Protein AF-A0A4Y7QHC1-F1 (afdb_monomer)

Secondary structure (DSSP, 8-state):
----PPPHHHHHHHHHHHHHHHHT--TTSPB-SSS---TT----HHHHHHHSSHHHHHHHHHHHHH-TT-TTS-S-----BSHHHHHHHHHHHHHHHHSTT-HHHHHHHHHHHHHHHHTT-----S-S------

pLDDT: mean 89.16, std 13.65, range [36.47, 97.38]

Organism: NCBI:txid50990

Foldseek 3Di:
DDLDQDDPVVLVVLLLQLLQLLLQQDVVAAADQPLFALVVDAFDPVLCVVQVHRLRSLLVVCCCRQPVVGPPPDAGADRHGADRVSSVSVVLVVVCVVVVRSSSSSVVSVSSSVNSVVSVTDGDPDDSPPDPDD

Structure (mmCIF, N/CA/C/O backbone):
data_AF-A0A4Y7QHC1-F1
#
_entry.id   AF-A0A4Y7QHC1-F1
#
loop_
_atom_site.group_PDB
_atom_site.id
_atom_site.type_symbol
_atom_site.label_atom_id
_atom_site.label_alt_id
_atom_site.label_comp_id
_atom_site.label_asym_id
_atom_site.label_entity_id
_atom_site.label_seq_id
_atom_site.pdbx_PDB_ins_code
_atom_site.Cartn_x
_atom_site.Cartn_y
_atom_site.Cartn_z
_atom_site.occupancy
_atom_site.B_iso_or_equiv
_atom_site.auth_seq_id
_atom_site.auth_comp_id
_atom_site.auth_asym_id
_atom_site.auth_atom_id
_atom_site.pdbx_PDB_model_num
ATOM 1 N N . MET A 1 1 ? 13.451 4.252 16.933 1.00 43.28 1 MET A N 1
ATOM 2 C CA . MET A 1 1 ? 12.864 4.78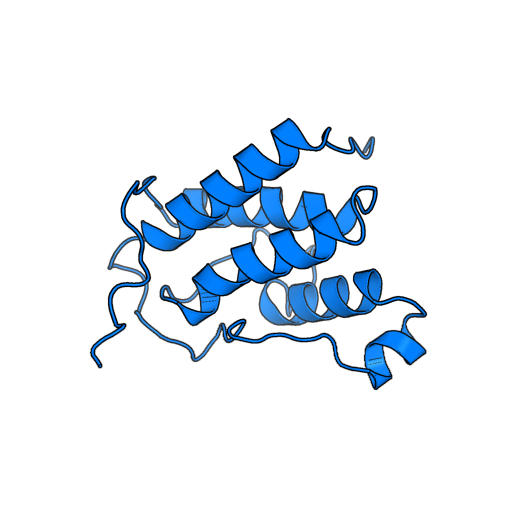9 15.688 1.00 43.28 1 MET A CA 1
ATOM 3 C C . MET A 1 1 ? 11.657 5.616 16.088 1.00 43.28 1 MET A C 1
ATOM 5 O O . MET A 1 1 ? 10.731 5.035 16.637 1.00 43.28 1 MET A O 1
ATOM 9 N N . SER A 1 2 ? 11.693 6.940 15.916 1.00 48.78 2 SER A N 1
ATOM 10 C CA . SER A 1 2 ? 10.496 7.763 16.128 1.00 48.78 2 SER A CA 1
ATOM 11 C C . SER A 1 2 ? 9.486 7.448 15.040 1.00 48.78 2 SER A C 1
ATOM 13 O O . SER A 1 2 ? 9.820 7.442 13.857 1.00 48.78 2 SER A O 1
ATOM 15 N N . VAL A 1 3 ? 8.264 7.156 15.459 1.00 61.91 3 VAL A N 1
ATOM 16 C CA . VAL A 1 3 ? 7.143 6.939 14.560 1.00 61.91 3 VAL A CA 1
ATOM 17 C C . VAL A 1 3 ? 6.632 8.316 14.151 1.00 61.91 3 VAL A C 1
ATOM 19 O O . VAL A 1 3 ? 5.946 8.976 14.924 1.00 61.91 3 VAL A O 1
ATOM 22 N N . HIS A 1 4 ? 7.045 8.790 12.976 1.00 75.69 4 HIS A N 1
ATOM 23 C CA . HIS A 1 4 ? 6.552 10.054 12.442 1.00 75.69 4 HIS A CA 1
ATOM 24 C C . HIS A 1 4 ? 5.227 9.791 11.730 1.00 75.69 4 HIS A C 1
ATOM 26 O O . HIS A 1 4 ? 5.205 9.170 10.669 1.00 75.69 4 HIS A O 1
ATOM 32 N N . ILE A 1 5 ? 4.130 10.240 12.331 1.00 84.88 5 ILE A N 1
ATOM 33 C CA . ILE A 1 5 ? 2.822 10.259 11.680 1.00 84.88 5 ILE A CA 1
ATOM 34 C C . ILE A 1 5 ? 2.847 11.422 10.684 1.00 84.88 5 ILE A C 1
ATOM 36 O O . ILE A 1 5 ? 3.247 12.533 11.027 1.00 84.88 5 ILE A O 1
ATOM 40 N N . LEU A 1 6 ? 2.520 11.147 9.429 1.00 84.00 6 LEU A N 1
ATOM 41 C CA . LEU A 1 6 ? 2.369 12.148 8.383 1.00 84.00 6 LEU A CA 1
ATOM 42 C C . LEU A 1 6 ? 1.074 12.925 8.608 1.00 84.00 6 LEU A C 1
ATOM 44 O O . LEU A 1 6 ? 0.033 12.331 8.900 1.00 84.00 6 LEU A O 1
ATOM 48 N N . ASP A 1 7 ? 1.128 14.237 8.395 1.00 88.75 7 ASP A N 1
ATOM 49 C CA . ASP A 1 7 ? -0.083 15.046 8.304 1.00 88.75 7 ASP A CA 1
ATOM 50 C C . ASP A 1 7 ? -0.934 14.600 7.097 1.00 88.75 7 ASP A C 1
ATOM 52 O O . ASP A 1 7 ? -0.378 14.159 6.079 1.00 88.75 7 ASP A O 1
ATOM 56 N N . PRO A 1 8 ? -2.272 14.748 7.144 1.00 86.88 8 PRO A N 1
ATOM 57 C CA . PRO A 1 8 ? -3.161 14.211 6.112 1.00 86.88 8 PRO A CA 1
ATOM 58 C C . PRO A 1 8 ? -2.813 14.613 4.663 1.00 86.88 8 PRO A C 1
ATOM 60 O O . PRO A 1 8 ? -2.809 13.734 3.800 1.00 86.88 8 PRO A O 1
ATOM 63 N N . PRO A 1 9 ? -2.444 15.875 4.348 1.00 89.12 9 PRO A N 1
ATOM 64 C CA . PRO A 1 9 ? -2.073 16.252 2.978 1.00 89.12 9 PRO A CA 1
ATOM 65 C C . PRO A 1 9 ? -0.805 15.549 2.474 1.00 89.12 9 PRO A C 1
ATOM 67 O O . PRO A 1 9 ? -0.705 15.181 1.299 1.00 89.12 9 PRO A O 1
ATOM 70 N N . ALA A 1 10 ? 0.168 15.344 3.365 1.00 90.50 10 ALA A N 1
ATOM 71 C CA . ALA A 1 10 ? 1.391 14.629 3.036 1.00 90.50 10 ALA A CA 1
ATOM 72 C C . ALA A 1 10 ? 1.088 13.151 2.770 1.00 90.50 10 ALA A C 1
ATOM 74 O O . ALA A 1 10 ? 1.575 12.600 1.784 1.00 90.50 10 ALA A O 1
ATOM 75 N N . LEU A 1 11 ? 0.251 12.519 3.597 1.00 92.38 11 LEU A N 1
ATOM 76 C CA . LEU A 1 11 ? -0.156 11.129 3.397 1.00 92.38 11 LEU A CA 1
ATOM 77 C C . LEU A 1 11 ? -0.889 10.926 2.065 1.00 92.38 11 LEU A C 1
ATOM 79 O O . LEU A 1 11 ? -0.557 10.004 1.323 1.00 92.38 11 LEU A O 1
ATOM 83 N N . GLN A 1 12 ? -1.814 11.825 1.725 1.00 92.44 12 GLN A N 1
ATOM 84 C CA . GLN A 1 12 ? -2.534 11.794 0.449 1.00 92.44 12 GLN A CA 1
ATOM 85 C C . GLN A 1 12 ? -1.587 11.878 -0.753 1.00 92.44 12 GLN A C 1
ATOM 87 O O . GLN A 1 12 ? -1.710 11.109 -1.706 1.00 92.44 12 GLN A O 1
ATOM 92 N N . SER A 1 13 ? -0.569 12.737 -0.669 1.00 94.06 13 SER A N 1
ATOM 93 C CA . SER A 1 13 ? 0.447 12.862 -1.721 1.00 94.06 13 SER A CA 1
ATOM 94 C C . SER A 1 13 ? 1.253 11.566 -1.904 1.00 94.06 13 SER A C 1
ATOM 96 O O . SER A 1 13 ? 1.539 11.170 -3.033 1.00 94.06 13 SER A O 1
ATOM 98 N N . HIS A 1 14 ? 1.581 10.869 -0.809 1.00 95.25 14 HIS A N 1
ATOM 99 C CA . HIS A 1 14 ? 2.276 9.578 -0.865 1.00 95.25 14 HIS A CA 1
ATOM 100 C C . HIS A 1 14 ? 1.375 8.454 -1.393 1.00 95.25 14 HIS A C 1
ATOM 102 O O . HIS A 1 14 ? 1.841 7.600 -2.139 1.00 95.25 14 HIS A O 1
ATOM 108 N N . LEU A 1 15 ? 0.087 8.440 -1.049 1.00 95.38 15 LEU A N 1
ATOM 109 C CA . LEU A 1 15 ? -0.865 7.458 -1.580 1.00 95.38 15 LEU A CA 1
ATOM 110 C C . LEU A 1 15 ? -1.058 7.618 -3.092 1.00 95.38 15 LEU A C 1
ATOM 112 O O . LEU A 1 15 ? -1.054 6.625 -3.823 1.00 95.38 15 LEU A O 1
ATOM 116 N N . GLN A 1 16 ? -1.156 8.862 -3.568 1.00 94.94 16 GLN A N 1
ATOM 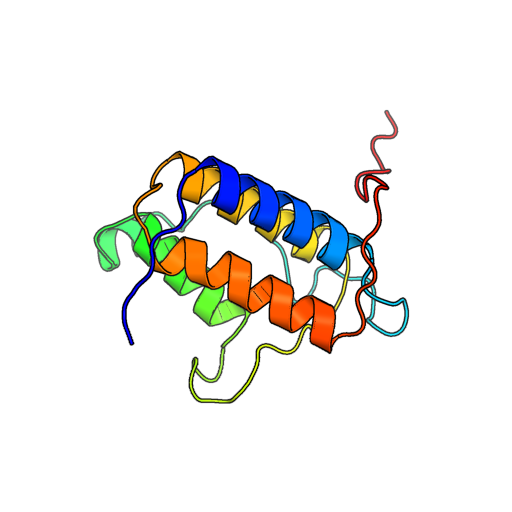117 C CA . GLN A 1 16 ? -1.183 9.155 -4.997 1.00 94.94 16 GLN A CA 1
ATOM 118 C C . GLN A 1 16 ? 0.111 8.695 -5.678 1.00 94.94 16 GLN A C 1
ATOM 120 O O . GLN A 1 16 ? 0.064 7.972 -6.672 1.00 94.94 16 GLN A O 1
ATOM 125 N N . GLU A 1 17 ? 1.268 9.048 -5.117 1.00 95.50 17 GLU A N 1
ATOM 126 C CA . GLU A 1 17 ? 2.564 8.597 -5.624 1.00 95.50 17 GLU A CA 1
ATOM 127 C C . GLU A 1 17 ? 2.665 7.069 -5.686 1.00 95.50 17 GLU A C 1
ATOM 129 O O . GLU A 1 17 ? 3.153 6.524 -6.677 1.00 95.50 17 GLU A O 1
ATOM 134 N N . LEU A 1 18 ? 2.213 6.369 -4.643 1.00 96.94 18 LEU A N 1
ATOM 135 C CA . LEU A 1 18 ? 2.210 4.914 -4.608 1.00 96.94 18 LEU A CA 1
ATOM 136 C C . LEU A 1 18 ? 1.416 4.360 -5.792 1.00 96.94 18 LEU A C 1
ATOM 138 O O . LEU A 1 18 ? 1.915 3.493 -6.508 1.00 96.94 18 LEU A O 1
ATOM 142 N N . ARG A 1 19 ? 0.209 4.884 -6.034 1.00 96.25 19 ARG A N 1
ATOM 143 C CA . ARG A 1 19 ? -0.623 4.473 -7.169 1.00 96.25 19 ARG A CA 1
ATOM 144 C C . ARG A 1 19 ? 0.102 4.685 -8.500 1.00 96.25 19 ARG A C 1
ATOM 146 O O . ARG A 1 19 ? 0.182 3.751 -9.294 1.00 96.25 19 ARG A O 1
ATOM 153 N N . GLU A 1 20 ? 0.658 5.876 -8.722 1.00 95.00 20 GLU A N 1
ATOM 154 C CA . GLU A 1 20 ? 1.387 6.236 -9.949 1.00 95.00 20 GLU A CA 1
ATOM 155 C C . GLU A 1 20 ? 2.611 5.338 -10.187 1.00 95.00 20 GLU A C 1
ATOM 157 O O . GLU A 1 20 ? 2.899 4.970 -11.325 1.00 95.00 20 GLU A O 1
ATOM 162 N N . LEU A 1 21 ? 3.332 4.962 -9.127 1.00 96.81 21 LEU A N 1
ATOM 163 C CA . LEU A 1 21 ? 4.494 4.076 -9.216 1.00 96.81 21 LEU A CA 1
ATOM 164 C C . LEU A 1 21 ? 4.103 2.620 -9.473 1.00 96.81 21 LEU A C 1
ATOM 166 O O . LEU A 1 21 ? 4.708 1.973 -10.323 1.00 96.81 21 LEU A O 1
ATOM 170 N N . LEU A 1 22 ? 3.094 2.093 -8.772 1.00 96.38 22 LEU A N 1
ATOM 171 C CA . LEU A 1 22 ? 2.598 0.733 -9.021 1.00 96.38 22 LEU A CA 1
ATOM 172 C C . LEU A 1 22 ? 2.064 0.592 -10.450 1.00 96.38 22 LEU A C 1
ATOM 174 O O . LEU A 1 22 ? 2.211 -0.458 -11.076 1.00 96.38 22 LEU A O 1
ATOM 178 N 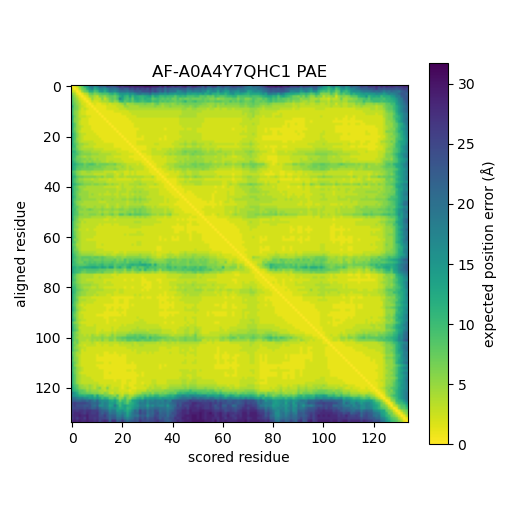N . CYS A 1 23 ? 1.495 1.673 -10.976 1.00 94.25 23 CYS A N 1
ATOM 179 C CA . CYS A 1 23 ? 1.076 1.774 -12.359 1.00 94.25 23 CYS A CA 1
ATOM 180 C C . CYS A 1 23 ? 2.221 1.713 -13.368 1.00 94.25 23 CYS A C 1
ATOM 182 O O . CYS A 1 23 ? 2.144 0.983 -14.356 1.00 94.25 23 CYS A O 1
ATOM 184 N N . GLY A 1 24 ? 3.298 2.447 -13.106 1.00 94.12 24 GLY A N 1
ATOM 185 C CA . GLY A 1 24 ? 4.468 2.487 -13.972 1.00 94.12 24 GLY A CA 1
ATOM 186 C C . GLY A 1 24 ? 5.529 1.434 -13.670 1.00 94.12 24 GLY A C 1
ATOM 187 O O . GLY A 1 24 ? 6.700 1.651 -13.989 1.00 94.12 24 GLY A O 1
ATOM 188 N N . LEU A 1 25 ? 5.154 0.307 -13.053 1.00 95.94 25 LEU A N 1
ATOM 189 C CA . LEU A 1 25 ? 6.050 -0.837 -12.905 1.00 95.94 25 LEU A CA 1
ATOM 190 C C . LEU A 1 25 ? 6.471 -1.369 -14.285 1.00 95.94 25 LEU A C 1
ATOM 192 O O . LEU A 1 25 ? 5.636 -1.481 -15.191 1.00 95.94 25 LEU A O 1
ATOM 196 N N . PRO A 1 26 ? 7.751 -1.734 -14.462 1.00 95.12 26 PRO A N 1
ATOM 197 C CA . PRO A 1 26 ? 8.274 -2.110 -15.765 1.00 95.12 26 PRO A CA 1
ATOM 198 C C . PRO A 1 26 ? 7.650 -3.411 -16.273 1.00 95.12 26 PRO A C 1
ATOM 200 O O . PRO A 1 26 ? 7.317 -4.319 -15.510 1.00 95.12 26 PRO A O 1
ATOM 203 N N . SER A 1 27 ? 7.574 -3.548 -17.596 1.00 93.69 27 SER A N 1
ATOM 204 C CA . SER A 1 27 ? 7.068 -4.756 -18.260 1.00 93.69 27 SER A CA 1
ATOM 205 C C . SER A 1 27 ? 7.935 -6.002 -18.046 1.00 93.69 27 SER A C 1
ATOM 207 O O . SER A 1 27 ? 7.528 -7.090 -18.444 1.00 93.69 27 SER A O 1
ATOM 209 N N . THR A 1 28 ? 9.113 -5.858 -17.432 1.00 94.44 28 THR A N 1
ATOM 210 C CA . THR A 1 28 ? 9.948 -6.973 -16.966 1.00 94.44 28 THR A CA 1
ATOM 211 C C . THR A 1 28 ? 9.297 -7.741 -15.817 1.00 94.44 28 THR A C 1
ATOM 213 O O . THR A 1 28 ? 9.576 -8.928 -15.657 1.00 94.44 28 THR A O 1
ATOM 216 N N . LEU A 1 29 ? 8.408 -7.103 -15.046 1.00 95.25 29 LEU A N 1
ATOM 217 C CA . LEU A 1 29 ? 7.535 -7.801 -14.112 1.00 95.25 29 LEU A CA 1
ATOM 218 C C . LEU A 1 29 ? 6.343 -8.409 -14.863 1.00 95.25 29 LEU A C 1
ATOM 220 O O . LEU A 1 29 ? 5.704 -7.720 -15.674 1.00 95.25 29 LEU A O 1
ATOM 224 N N . PRO A 1 30 ? 6.000 -9.679 -14.581 1.00 95.94 30 PRO A N 1
ATOM 225 C CA . PRO A 1 30 ? 4.854 -10.317 -15.205 1.00 95.94 30 PRO A CA 1
ATOM 226 C C . PRO A 1 30 ? 3.578 -9.567 -14.827 1.00 95.94 30 PRO A C 1
ATOM 228 O O . PRO A 1 30 ? 3.406 -9.137 -13.688 1.00 95.94 30 PRO A O 1
ATOM 231 N N . GLN A 1 31 ? 2.675 -9.405 -15.790 1.00 94.69 31 GLN A N 1
ATOM 232 C CA . GLN A 1 31 ? 1.337 -8.896 -15.516 1.00 94.69 31 GLN A CA 1
ATOM 233 C C . GLN A 1 31 ? 0.478 -10.035 -14.969 1.00 94.69 31 GLN A C 1
ATOM 235 O O . GLN A 1 31 ? 0.390 -11.087 -15.602 1.00 94.69 31 GLN A O 1
ATOM 240 N N . GLY A 1 32 ? -0.146 -9.843 -13.810 1.00 91.62 32 GLY A N 1
ATOM 241 C CA . GLY A 1 32 ? -0.887 -10.914 -13.154 1.00 91.62 32 GLY A CA 1
ATOM 242 C C . GLY A 1 32 ? -1.694 -10.470 -11.940 1.00 91.62 32 GLY A C 1
ATOM 243 O O . GLY A 1 32 ? -1.694 -9.304 -11.551 1.00 91.62 32 GLY A O 1
ATOM 244 N N . THR A 1 33 ? -2.412 -11.438 -11.378 1.00 91.25 33 THR A N 1
ATOM 245 C CA . THR A 1 33 ? -3.196 -11.320 -10.136 1.00 91.25 33 THR A CA 1
ATOM 246 C C . THR A 1 33 ? -2.981 -12.541 -9.239 1.00 91.25 33 THR A C 1
ATOM 248 O O . THR A 1 33 ? -3.853 -12.914 -8.453 1.00 91.25 33 THR A O 1
ATOM 251 N N . ARG A 1 34 ? -1.868 -13.261 -9.433 1.00 92.44 34 ARG A N 1
ATOM 252 C CA . ARG A 1 34 ? -1.591 -14.517 -8.726 1.00 92.44 34 ARG A CA 1
ATOM 253 C C . ARG A 1 34 ? -1.040 -14.250 -7.331 1.00 92.44 34 ARG A C 1
ATOM 255 O O . ARG A 1 34 ? -1.288 -15.032 -6.417 1.00 92.44 34 ARG A O 1
ATOM 262 N N . HIS A 1 35 ? -0.253 -13.192 -7.191 1.00 93.31 35 HIS A N 1
ATOM 263 C CA . HIS A 1 35 ? 0.392 -12.796 -5.947 1.00 93.31 35 HIS A CA 1
ATOM 264 C C . HIS A 1 35 ? -0.367 -11.683 -5.230 1.00 93.31 35 HIS A C 1
ATOM 266 O O . HIS A 1 35 ? -0.304 -11.620 -4.004 1.00 93.31 35 HIS A O 1
ATOM 272 N N . TYR A 1 36 ? -1.089 -10.838 -5.969 1.00 95.06 36 TYR A N 1
ATOM 273 C CA . TYR A 1 36 ? -1.806 -9.698 -5.412 1.00 95.06 36 TYR A CA 1
ATOM 274 C C . TYR A 1 36 ? -3.250 -9.658 -5.908 1.00 95.06 36 TYR A C 1
ATOM 276 O O . TYR A 1 36 ? -3.515 -9.619 -7.110 1.00 95.06 36 TYR A O 1
ATOM 284 N N . ASN A 1 37 ? -4.193 -9.624 -4.966 1.00 92.56 37 ASN A N 1
ATOM 285 C CA . ASN A 1 37 ? -5.615 -9.496 -5.259 1.00 92.56 37 ASN A CA 1
ATOM 286 C C . ASN A 1 37 ? -6.298 -8.573 -4.241 1.00 92.56 37 ASN A C 1
ATOM 288 O O . ASN A 1 37 ? -7.082 -9.016 -3.407 1.00 92.56 37 ASN A O 1
ATOM 292 N N . PHE A 1 38 ? -5.968 -7.280 -4.295 1.00 94.81 38 PHE A N 1
ATOM 293 C CA . PHE A 1 38 ? -6.540 -6.270 -3.396 1.00 94.81 38 PHE A CA 1
ATOM 294 C C . PHE A 1 38 ? -7.848 -5.650 -3.915 1.00 94.81 38 PHE A C 1
ATOM 296 O O . PHE A 1 38 ? -8.443 -4.806 -3.243 1.00 94.81 38 PHE A O 1
ATOM 303 N N . LYS A 1 39 ? -8.329 -6.048 -5.102 1.00 93.31 39 LYS A N 1
ATOM 304 C CA . LYS A 1 39 ? -9.593 -5.537 -5.651 1.00 93.31 39 LYS A CA 1
ATOM 305 C C . LYS A 1 39 ? -10.752 -5.900 -4.723 1.00 93.31 39 LYS A C 1
ATOM 307 O O . LYS A 1 39 ? -11.019 -7.074 -4.499 1.00 93.31 39 LYS A O 1
ATOM 312 N N . GLY A 1 40 ? -11.450 -4.884 -4.214 1.00 89.81 40 GLY A N 1
ATOM 313 C CA . GLY A 1 40 ? -12.573 -5.081 -3.293 1.00 89.81 40 GLY A CA 1
ATOM 314 C C . GLY A 1 40 ? -12.166 -5.667 -1.939 1.00 89.81 40 GLY A C 1
ATOM 315 O O . GLY A 1 40 ? -13.008 -6.249 -1.264 1.00 89.81 40 GLY A O 1
ATOM 316 N N . PHE A 1 41 ? -10.893 -5.541 -1.554 1.00 95.06 41 PHE A N 1
ATOM 317 C CA . PHE A 1 41 ? -10.396 -6.067 -0.290 1.00 95.06 41 PHE A CA 1
ATOM 318 C C . PHE A 1 41 ? -11.158 -5.488 0.911 1.00 95.06 41 PHE A C 1
ATOM 320 O O . PHE A 1 41 ? -11.380 -4.278 1.025 1.00 95.06 41 PHE A O 1
ATOM 327 N N . VAL A 1 42 ? -11.504 -6.385 1.829 1.00 94.94 42 VAL A N 1
ATOM 328 C CA . VAL A 1 42 ? -12.062 -6.107 3.151 1.00 94.94 42 VAL A CA 1
ATOM 329 C C . VAL A 1 42 ? -11.326 -7.032 4.127 1.00 94.94 42 VAL A C 1
ATOM 331 O O . VAL A 1 42 ? -11.115 -8.197 3.781 1.00 94.94 42 VAL A O 1
ATOM 334 N N . PRO A 1 43 ? -10.891 -6.549 5.305 1.00 94.06 43 PRO A N 1
ATOM 335 C CA . PRO A 1 43 ? -10.254 -7.393 6.298 1.00 94.06 43 PRO A CA 1
ATOM 336 C C . PRO A 1 43 ? -11.229 -8.467 6.770 1.00 94.06 43 PRO A C 1
ATOM 338 O O . PRO A 1 43 ? -12.429 -8.226 6.903 1.00 94.06 43 PRO A O 1
ATOM 341 N N . ASP A 1 44 ? -10.682 -9.649 7.015 1.00 93.88 44 ASP A N 1
ATOM 342 C CA . ASP A 1 44 ? -11.423 -10.795 7.521 1.00 93.88 44 ASP A CA 1
ATOM 343 C C . ASP A 1 44 ? -12.021 -10.468 8.906 1.00 93.88 44 ASP A C 1
ATOM 345 O O . ASP A 1 44 ? -11.256 -10.126 9.813 1.00 93.88 44 ASP A O 1
ATOM 349 N N . PRO A 1 45 ? -13.353 -10.547 9.091 1.00 94.44 45 PRO A N 1
ATOM 350 C CA . PRO A 1 45 ? -13.999 -10.269 10.370 1.00 94.44 45 PRO A CA 1
ATOM 351 C C . PRO A 1 45 ? -13.443 -11.094 11.535 1.00 94.44 45 PRO A C 1
ATOM 353 O O . PRO A 1 45 ? -13.296 -10.550 12.626 1.00 94.44 45 PRO A O 1
ATOM 356 N N . GLU A 1 46 ? -13.072 -12.359 11.303 1.00 95.75 46 GLU A N 1
ATOM 357 C CA . GLU A 1 46 ? -12.473 -13.208 12.342 1.00 95.75 46 GLU A CA 1
ATOM 358 C C . GLU A 1 46 ? -11.109 -12.652 12.762 1.00 95.75 46 GLU A C 1
ATOM 360 O O . GLU A 1 46 ? -10.788 -12.575 13.943 1.00 95.75 46 GLU A O 1
ATOM 365 N N . LYS A 1 47 ? -10.323 -12.151 11.800 1.00 94.06 47 LYS A N 1
ATOM 366 C CA . LYS A 1 47 ? -9.048 -11.483 12.090 1.00 94.06 47 LYS A CA 1
ATOM 367 C C . LYS A 1 47 ? -9.253 -10.158 12.814 1.00 94.06 47 LYS A C 1
ATOM 369 O O . LYS A 1 47 ? -8.448 -9.810 13.670 1.00 94.06 47 LYS A O 1
ATOM 374 N N . VAL A 1 48 ? -10.300 -9.405 12.487 1.00 95.94 48 VAL A N 1
ATOM 375 C CA . VAL A 1 48 ? -10.619 -8.165 13.210 1.00 95.94 48 VAL A CA 1
ATOM 376 C C . VAL A 1 48 ? -10.919 -8.463 14.679 1.00 95.94 48 VAL A C 1
ATOM 378 O O . VAL A 1 48 ? -10.438 -7.735 15.545 1.00 95.94 48 VAL A O 1
ATOM 381 N N . GLU A 1 49 ? -11.656 -9.538 14.960 1.00 95.31 49 GLU A N 1
ATOM 382 C CA . GLU A 1 49 ? -11.925 -9.999 16.324 1.00 95.31 49 GLU A CA 1
ATOM 383 C C . GLU A 1 49 ? -10.645 -10.493 17.020 1.00 95.31 49 GLU A C 1
ATOM 385 O O . GLU A 1 49 ? -10.303 -9.984 18.088 1.00 95.31 49 GLU A O 1
ATOM 390 N N . ASP A 1 50 ? -9.887 -11.393 16.381 1.00 95.31 50 ASP A N 1
ATOM 391 C CA . ASP A 1 50 ? -8.644 -11.974 16.915 1.00 95.31 50 ASP A CA 1
ATOM 392 C C . ASP A 1 50 ? -7.599 -10.907 17.283 1.00 95.31 50 ASP A C 1
ATOM 394 O O . ASP A 1 50 ? -6.933 -10.990 18.317 1.00 95.31 50 ASP A O 1
ATOM 398 N N . TYR A 1 51 ? -7.416 -9.913 16.408 1.00 91.81 51 TYR A N 1
ATOM 399 C CA . TYR A 1 51 ? -6.415 -8.859 16.577 1.00 91.81 51 TYR A CA 1
ATOM 400 C C . TYR A 1 51 ? -6.963 -7.613 17.288 1.00 91.81 51 TYR A C 1
ATOM 402 O O . TYR A 1 51 ? -6.195 -6.700 17.598 1.00 91.81 51 TYR A O 1
ATOM 410 N N . GLY A 1 52 ? -8.270 -7.568 17.556 1.00 93.06 52 GLY A N 1
ATOM 411 C CA . GLY A 1 52 ? -8.946 -6.498 18.288 1.00 93.06 52 GLY A CA 1
ATOM 412 C C . GLY A 1 52 ? -9.137 -5.186 17.521 1.00 93.06 52 GLY A C 1
ATOM 413 O O . GLY A 1 52 ? -9.661 -4.230 18.096 1.00 93.06 52 GLY A O 1
ATOM 414 N N . SER A 1 53 ? -8.721 -5.095 16.251 1.00 94.19 53 SER A N 1
ATOM 415 C CA . SER A 1 53 ? -8.955 -3.910 15.420 1.00 94.19 53 SER A CA 1
ATOM 416 C C . SER A 1 53 ? -8.863 -4.175 13.914 1.00 94.19 53 SER A C 1
ATOM 418 O O . SER A 1 53 ? -8.168 -5.076 13.436 1.00 94.19 53 SER A O 1
ATOM 420 N N . VAL A 1 54 ? -9.553 -3.327 13.144 1.00 95.50 54 VAL A N 1
ATOM 421 C CA . VAL A 1 54 ? -9.555 -3.346 11.671 1.00 95.50 54 VAL A CA 1
ATOM 422 C C . VAL A 1 54 ? -8.153 -3.086 11.124 1.00 95.50 54 VAL A C 1
ATOM 424 O O . VAL A 1 54 ? -7.656 -3.831 10.285 1.00 95.50 54 VAL A O 1
ATOM 427 N N . GLU A 1 55 ? -7.482 -2.060 11.638 1.00 94.75 55 GLU A N 1
ATOM 428 C CA . GLU A 1 55 ? -6.113 -1.692 11.274 1.00 94.75 55 GLU A CA 1
ATOM 429 C C . GLU A 1 55 ? -5.088 -2.811 11.525 1.00 94.75 55 GLU A C 1
ATOM 431 O O . GLU A 1 55 ? -4.187 -3.009 10.704 1.00 94.75 55 GLU A O 1
ATOM 436 N N . ALA A 1 56 ? -5.242 -3.587 12.604 1.00 94.56 56 ALA A N 1
ATOM 437 C CA . ALA A 1 56 ? -4.375 -4.727 12.881 1.00 94.56 56 ALA A CA 1
ATOM 438 C C . ALA A 1 56 ? -4.621 -5.887 11.901 1.00 94.56 56 ALA A C 1
ATOM 440 O O . ALA A 1 56 ? -3.657 -6.468 11.397 1.00 94.56 56 ALA A O 1
ATOM 441 N N . ALA A 1 57 ? -5.881 -6.167 11.552 1.00 96.62 57 ALA A N 1
ATOM 442 C CA . ALA A 1 57 ? -6.223 -7.164 10.535 1.00 96.62 57 ALA A CA 1
ATOM 443 C C . ALA A 1 57 ? -5.706 -6.772 9.137 1.00 96.62 57 ALA A C 1
ATOM 445 O O . ALA A 1 57 ? -5.153 -7.607 8.419 1.00 96.62 57 ALA A O 1
ATOM 446 N N . VAL A 1 58 ? -5.807 -5.490 8.762 1.00 96.56 58 VAL A N 1
ATOM 447 C CA . VAL A 1 58 ? -5.223 -4.972 7.512 1.00 96.56 58 VAL A CA 1
ATOM 448 C C . VAL A 1 58 ? -3.699 -5.110 7.531 1.00 96.56 58 VAL A C 1
ATOM 450 O O . VAL A 1 58 ? -3.125 -5.605 6.561 1.00 96.56 58 VAL A O 1
ATOM 453 N N . ASN A 1 59 ? -3.032 -4.728 8.630 1.00 95.62 59 ASN A N 1
ATOM 454 C CA . ASN A 1 59 ? -1.585 -4.911 8.759 1.00 95.62 59 ASN A CA 1
ATOM 455 C C . ASN A 1 59 ? -1.189 -6.380 8.568 1.00 95.62 59 ASN A C 1
ATOM 457 O O . ASN A 1 59 ? -0.269 -6.666 7.807 1.00 95.62 59 ASN A O 1
ATOM 461 N N . GLN A 1 60 ? -1.902 -7.302 9.213 1.00 95.69 60 GLN A N 1
ATOM 462 C CA . GLN A 1 60 ? -1.625 -8.731 9.121 1.00 95.69 60 GLN A CA 1
ATOM 463 C C . GLN A 1 60 ? -1.775 -9.256 7.687 1.00 95.69 60 GLN A C 1
ATOM 465 O O . GLN A 1 60 ? -0.893 -9.970 7.205 1.00 95.69 60 GLN A O 1
ATOM 470 N N . ALA A 1 61 ? -2.832 -8.855 6.976 1.00 96.31 61 ALA A N 1
ATOM 471 C CA . ALA A 1 61 ? -3.029 -9.238 5.581 1.00 96.31 61 ALA A CA 1
ATOM 472 C C . ALA A 1 61 ? -1.873 -8.752 4.688 1.00 96.31 61 ALA A C 1
ATOM 474 O O . ALA A 1 61 ? -1.343 -9.511 3.873 1.00 96.31 61 ALA A O 1
ATOM 475 N N . LEU A 1 62 ? -1.433 -7.503 4.875 1.00 96.38 62 LEU A N 1
ATOM 476 C CA . LEU A 1 62 ? -0.291 -6.944 4.151 1.00 96.38 62 LEU A CA 1
ATOM 477 C C . LEU A 1 62 ? 1.016 -7.675 4.498 1.00 96.38 62 LEU A C 1
ATOM 479 O O . LEU A 1 62 ? 1.808 -7.961 3.600 1.00 96.38 62 LEU A O 1
ATOM 483 N N . GLU A 1 63 ? 1.235 -8.034 5.768 1.00 95.44 63 GLU A N 1
ATOM 484 C CA . GLU A 1 63 ? 2.413 -8.801 6.192 1.00 95.44 63 GLU A CA 1
ATOM 485 C C . GLU A 1 63 ? 2.462 -10.175 5.527 1.00 95.44 63 GLU A C 1
ATOM 487 O O . GLU A 1 63 ? 3.500 -10.540 4.980 1.00 95.44 63 GLU A O 1
ATOM 492 N N . VAL A 1 64 ? 1.347 -10.908 5.493 1.00 94.94 64 VAL A N 1
ATOM 493 C CA . VAL A 1 64 ? 1.279 -12.222 4.835 1.00 94.94 64 VAL A CA 1
ATOM 494 C C . VAL A 1 64 ? 1.591 -12.122 3.342 1.00 94.94 64 VAL A C 1
ATOM 496 O O . VAL A 1 64 ? 2.297 -12.972 2.798 1.00 94.94 64 VAL A O 1
ATOM 499 N N . ILE A 1 65 ? 1.092 -11.082 2.673 1.00 95.69 65 ILE A N 1
ATOM 500 C CA . ILE A 1 65 ? 1.228 -10.925 1.221 1.00 95.69 65 ILE A CA 1
ATOM 501 C C . ILE A 1 65 ? 2.631 -10.438 0.833 1.00 95.69 65 ILE A C 1
ATOM 503 O O . ILE A 1 65 ? 3.280 -11.026 -0.038 1.00 95.69 65 ILE A O 1
ATOM 507 N N . PHE A 1 66 ? 3.115 -9.365 1.461 1.00 96.00 66 PHE A N 1
ATOM 508 C CA . PHE A 1 66 ? 4.367 -8.706 1.075 1.00 96.00 66 PHE A CA 1
ATOM 509 C C . PHE A 1 66 ? 5.588 -9.219 1.835 1.00 96.00 66 PHE A C 1
ATOM 511 O O . PHE A 1 66 ? 6.709 -9.125 1.331 1.00 96.00 66 PHE A O 1
ATOM 518 N N . CYS A 1 67 ? 5.393 -9.776 3.028 1.00 94.50 67 CYS A N 1
ATOM 519 C CA . CYS A 1 67 ? 6.462 -10.239 3.905 1.00 94.50 67 CYS A CA 1
ATOM 520 C C . CYS A 1 67 ? 6.183 -11.652 4.460 1.00 94.50 67 CYS A C 1
ATOM 522 O O . CYS A 1 67 ? 6.268 -11.846 5.672 1.00 94.50 67 CYS A O 1
ATOM 524 N N . PRO A 1 68 ? 5.918 -12.674 3.618 1.00 92.19 68 PRO A N 1
ATOM 525 C CA . PRO A 1 68 ? 5.579 -14.025 4.089 1.00 92.19 68 PRO A CA 1
ATOM 526 C C . PRO A 1 68 ? 6.699 -14.706 4.896 1.00 92.19 68 PRO A C 1
ATOM 528 O O . PRO A 1 68 ? 6.445 -15.655 5.626 1.00 92.19 68 PRO A O 1
ATOM 531 N N . GLN A 1 69 ? 7.943 -14.233 4.765 1.00 89.38 69 GLN A N 1
ATOM 532 C CA . GLN A 1 69 ? 9.104 -14.687 5.547 1.00 89.38 69 GLN A CA 1
ATOM 533 C C . GLN A 1 69 ? 9.385 -13.782 6.766 1.00 89.38 69 GLN A C 1
ATOM 535 O O . GLN A 1 69 ? 10.409 -13.923 7.428 1.00 89.38 69 GLN A O 1
ATOM 540 N N . GLY A 1 70 ? 8.490 -12.834 7.052 1.00 87.12 70 GLY A N 1
ATOM 541 C CA . GLY A 1 70 ? 8.635 -11.808 8.079 1.00 87.12 70 GLY A CA 1
ATOM 542 C C . GLY A 1 70 ? 9.310 -10.525 7.581 1.00 87.12 70 GLY A C 1
ATOM 543 O O . GLY A 1 70 ? 10.071 -10.512 6.615 1.00 87.12 70 GLY A O 1
ATOM 544 N N . ARG A 1 71 ? 9.055 -9.417 8.291 1.00 83.00 71 ARG A N 1
ATOM 545 C CA . ARG A 1 71 ? 9.605 -8.072 8.008 1.00 83.00 71 ARG A CA 1
ATOM 546 C C . ARG A 1 71 ? 11.137 -7.988 8.097 1.00 83.00 71 ARG A C 1
ATOM 548 O O . ARG A 1 71 ? 11.724 -7.039 7.591 1.00 83.00 71 ARG A O 1
ATOM 555 N N . GLN A 1 72 ? 11.780 -8.945 8.769 1.00 84.56 72 GLN A N 1
ATOM 556 C CA . GLN A 1 72 ? 13.236 -8.990 8.949 1.00 84.56 72 GLN A CA 1
ATOM 557 C C . GLN A 1 72 ? 13.972 -9.688 7.796 1.00 84.56 72 GLN A C 1
ATOM 559 O O . GLN A 1 72 ? 15.195 -9.610 7.729 1.00 84.56 72 GLN A O 1
ATOM 564 N N . ALA A 1 73 ? 13.250 -10.343 6.880 1.00 79.25 73 ALA A N 1
ATOM 565 C CA . ALA A 1 73 ? 13.843 -11.121 5.791 1.00 79.25 73 ALA A CA 1
ATOM 566 C C . ALA A 1 73 ? 14.425 -10.267 4.646 1.00 79.25 73 ALA A C 1
ATOM 568 O O . ALA A 1 73 ? 15.016 -10.814 3.717 1.00 79.25 73 ALA A O 1
ATOM 569 N N . GLY A 1 74 ? 14.277 -8.941 4.701 1.00 83.94 74 GLY A N 1
ATOM 570 C CA . GLY A 1 74 ? 14.813 -8.013 3.707 1.00 83.94 74 GLY A CA 1
ATOM 571 C C . GLY A 1 74 ? 13.756 -7.062 3.141 1.00 83.94 74 GLY A C 1
ATOM 572 O O . GLY A 1 74 ? 12.651 -6.969 3.681 1.00 83.94 74 GLY A O 1
ATOM 573 N N . PRO A 1 75 ? 14.094 -6.316 2.074 1.00 89.25 75 PRO A N 1
ATOM 574 C CA . PRO A 1 75 ? 13.159 -5.403 1.429 1.00 89.25 75 PRO A CA 1
ATOM 575 C C . PRO A 1 75 ? 11.993 -6.159 0.781 1.00 89.25 75 PRO A C 1
ATOM 577 O O . PRO A 1 75 ? 12.111 -7.324 0.400 1.00 89.25 75 PRO A O 1
ATOM 580 N N . ILE A 1 76 ? 10.864 -5.471 0.612 1.00 95.19 76 ILE A N 1
ATOM 581 C CA . ILE A 1 76 ? 9.720 -6.008 -0.128 1.00 95.19 76 ILE A CA 1
ATOM 582 C C . ILE A 1 76 ? 10.108 -6.130 -1.604 1.00 95.19 76 ILE A C 1
ATOM 584 O O . ILE A 1 76 ? 10.479 -5.144 -2.239 1.00 95.19 76 ILE A O 1
ATOM 588 N N . ILE A 1 77 ? 9.983 -7.338 -2.155 1.00 94.94 77 ILE A N 1
ATOM 589 C CA . ILE A 1 77 ? 10.214 -7.616 -3.574 1.00 94.94 77 ILE A CA 1
ATOM 590 C C . ILE A 1 77 ? 8.868 -7.842 -4.261 1.00 94.94 77 ILE A C 1
ATOM 592 O O . ILE A 1 77 ? 8.151 -8.797 -3.948 1.00 94.94 77 ILE A O 1
ATOM 596 N N . LEU A 1 78 ? 8.532 -6.963 -5.206 1.00 96.44 78 LEU A N 1
ATOM 597 C CA . LEU A 1 78 ? 7.321 -7.085 -6.013 1.00 96.44 78 LEU A CA 1
ATOM 598 C C . LEU A 1 78 ? 7.493 -8.197 -7.054 1.00 96.44 78 LEU A C 1
ATOM 600 O O . LEU A 1 78 ? 8.479 -8.221 -7.788 1.00 96.44 78 LEU A O 1
ATOM 604 N N . LYS A 1 79 ? 6.543 -9.133 -7.099 1.00 96.25 79 LYS A N 1
ATOM 605 C CA . LYS A 1 79 ? 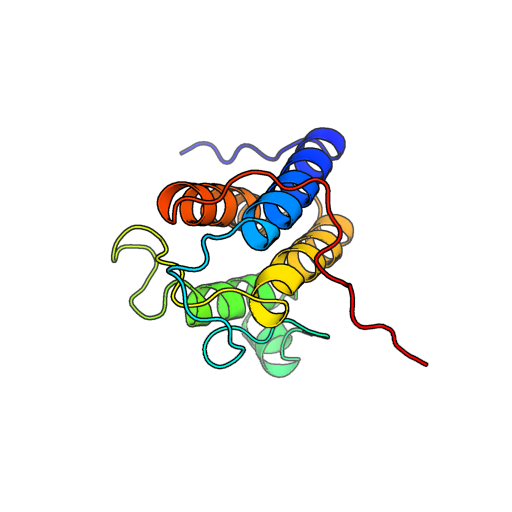6.629 -10.348 -7.934 1.00 96.25 79 LYS A CA 1
ATOM 606 C C . LYS A 1 79 ? 5.902 -10.233 -9.269 1.00 96.25 79 LYS A C 1
ATOM 608 O O . LYS A 1 79 ? 6.227 -10.949 -10.208 1.00 96.25 79 LYS A O 1
ATOM 613 N N . GLU A 1 80 ? 4.910 -9.360 -9.341 1.00 95.75 80 GLU A N 1
ATOM 614 C CA . GLU A 1 80 ? 4.079 -9.116 -10.518 1.00 95.75 80 GLU A CA 1
ATOM 615 C C . GLU A 1 80 ? 3.591 -7.662 -10.502 1.00 95.75 80 GLU A C 1
ATOM 617 O O . GLU A 1 80 ? 3.685 -6.979 -9.480 1.00 95.75 80 GLU A O 1
ATOM 622 N N . ARG A 1 81 ? 3.069 -7.199 -11.637 1.00 95.19 81 ARG A N 1
ATOM 623 C CA . ARG A 1 81 ? 2.389 -5.908 -11.795 1.00 95.19 81 ARG A CA 1
ATOM 624 C C . ARG A 1 81 ? 0.936 -6.119 -12.216 1.00 95.19 81 ARG A C 1
ATOM 626 O O . ARG A 1 81 ? 0.570 -7.186 -12.708 1.00 95.19 81 ARG A O 1
ATOM 633 N N . GLY A 1 82 ? 0.141 -5.060 -12.123 1.00 93.38 82 GLY A N 1
ATOM 634 C CA . GLY A 1 82 ? -1.241 -5.032 -12.594 1.00 93.38 82 GLY A CA 1
ATOM 635 C C . GLY A 1 82 ? -2.217 -4.618 -11.504 1.00 93.38 82 GLY A C 1
ATOM 636 O O . GLY A 1 82 ? -1.842 -4.390 -10.354 1.00 93.38 82 GLY A O 1
ATOM 637 N N . ASP A 1 83 ? -3.489 -4.540 -11.877 1.00 92.12 83 ASP A N 1
ATOM 638 C CA . ASP A 1 83 ? -4.525 -3.928 -11.048 1.00 92.12 83 ASP A CA 1
ATOM 639 C C . ASP A 1 83 ? -4.695 -4.569 -9.668 1.00 92.12 83 ASP A C 1
ATOM 641 O O . ASP A 1 83 ? -5.109 -3.898 -8.727 1.00 92.12 83 ASP A O 1
ATOM 645 N N . GLY A 1 84 ? -4.419 -5.873 -9.549 1.00 93.56 84 GLY A N 1
ATOM 646 C CA . GLY A 1 84 ? -4.500 -6.589 -8.278 1.00 93.56 84 GLY A CA 1
ATOM 647 C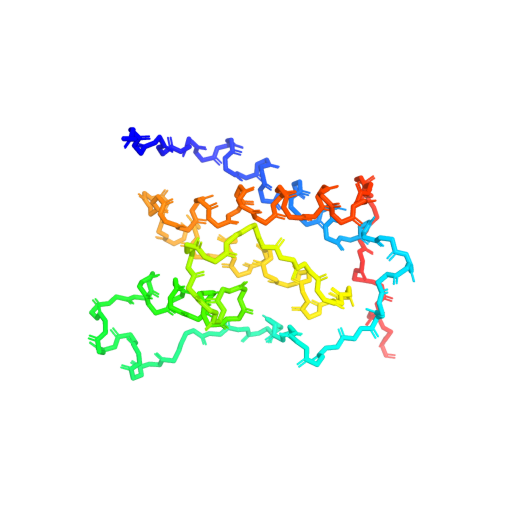 C . GLY A 1 84 ? -3.527 -6.029 -7.242 1.00 93.56 84 GLY A C 1
ATOM 648 O O . GLY A 1 84 ? -3.894 -5.927 -6.074 1.00 93.56 84 GLY A O 1
ATOM 649 N N . LEU A 1 85 ? -2.334 -5.612 -7.681 1.00 96.56 85 LEU A N 1
ATOM 650 C CA . LEU A 1 85 ? -1.348 -4.912 -6.861 1.00 96.56 85 LEU A CA 1
ATOM 651 C C . LEU A 1 85 ? -1.697 -3.434 -6.716 1.00 96.56 85 LEU A C 1
ATOM 653 O O . LEU A 1 85 ? -1.688 -2.931 -5.601 1.00 96.56 85 LEU A O 1
ATOM 657 N N . THR A 1 86 ? -2.032 -2.740 -7.809 1.00 95.38 86 THR A N 1
ATOM 658 C CA . THR A 1 86 ? -2.341 -1.298 -7.778 1.00 95.38 86 THR A CA 1
ATOM 659 C C . THR A 1 86 ? -3.487 -0.972 -6.817 1.00 95.38 86 THR A C 1
ATOM 661 O O . THR A 1 86 ? -3.433 0.045 -6.129 1.00 95.38 86 THR A O 1
ATOM 664 N N . ALA A 1 87 ? -4.475 -1.865 -6.692 1.00 95.56 87 ALA A N 1
ATOM 665 C CA . ALA A 1 87 ? -5.585 -1.730 -5.749 1.00 95.56 87 ALA A CA 1
ATOM 666 C C . ALA A 1 87 ? -5.148 -1.659 -4.270 1.00 95.56 87 ALA A C 1
ATOM 668 O O . ALA A 1 87 ? -5.923 -1.202 -3.434 1.00 95.56 87 ALA A O 1
ATOM 669 N N . VAL A 1 88 ? -3.911 -2.036 -3.917 1.00 97.12 88 VAL A N 1
ATOM 670 C CA . VAL A 1 88 ? -3.393 -1.837 -2.551 1.00 97.12 88 VAL A CA 1
ATOM 671 C C . VAL A 1 88 ? -3.343 -0.355 -2.166 1.00 97.12 88 VAL A C 1
ATOM 673 O O . VAL A 1 88 ? -3.523 -0.024 -0.997 1.00 97.12 88 VAL A O 1
ATOM 676 N N . ALA A 1 89 ? -3.152 0.547 -3.136 1.00 96.06 89 ALA A N 1
ATOM 677 C CA . ALA A 1 89 ? -3.189 1.984 -2.887 1.00 96.06 89 ALA A CA 1
ATOM 678 C C . ALA A 1 89 ? -4.596 2.439 -2.466 1.00 96.06 89 ALA A C 1
ATOM 680 O O . ALA A 1 89 ? -4.720 3.249 -1.553 1.00 96.06 89 ALA A O 1
ATOM 681 N N . ASP A 1 90 ? -5.648 1.863 -3.062 1.00 95.19 90 ASP A N 1
ATOM 682 C CA . ASP A 1 90 ? -7.043 2.124 -2.678 1.00 95.19 90 ASP A CA 1
ATOM 683 C C . ASP A 1 90 ? -7.346 1.592 -1.271 1.00 95.19 90 ASP A C 1
ATOM 685 O O . ASP A 1 90 ? -8.009 2.259 -0.477 1.00 95.19 90 ASP A O 1
ATOM 689 N N . VAL A 1 91 ? -6.823 0.406 -0.941 1.00 96.44 91 VAL A N 1
ATOM 690 C CA . VAL A 1 91 ? -6.941 -0.191 0.399 1.00 96.44 91 VAL A CA 1
ATOM 691 C C . VAL A 1 91 ? -6.282 0.701 1.447 1.00 96.44 91 VAL A C 1
ATOM 693 O O . VAL A 1 91 ? -6.911 1.042 2.447 1.00 96.44 91 VAL A O 1
ATOM 696 N N . LEU A 1 92 ? -5.032 1.110 1.217 1.00 96.50 92 LEU A N 1
ATOM 697 C CA . LEU A 1 92 ? -4.314 1.990 2.136 1.00 96.50 92 LEU A CA 1
ATOM 698 C C . LEU A 1 92 ? -4.990 3.356 2.244 1.00 96.50 92 LEU A C 1
ATOM 700 O O . LEU A 1 92 ? -5.123 3.860 3.353 1.00 96.50 92 LEU A O 1
ATOM 704 N N . HIS A 1 93 ? -5.477 3.924 1.138 1.00 95.12 93 HIS A N 1
ATOM 705 C CA . HIS A 1 93 ? -6.238 5.170 1.166 1.00 95.12 93 HIS A CA 1
ATOM 706 C C . HIS A 1 93 ? -7.479 5.046 2.052 1.00 95.12 93 HIS A C 1
ATOM 708 O O . HIS A 1 93 ? -7.613 5.797 3.012 1.00 95.12 93 HIS A O 1
ATOM 714 N N . LYS A 1 94 ? -8.330 4.043 1.806 1.00 95.19 94 LYS A N 1
ATOM 715 C CA . LYS A 1 94 ? -9.541 3.797 2.601 1.00 95.19 94 LYS A CA 1
ATOM 716 C C . LYS A 1 94 ? -9.243 3.693 4.100 1.00 95.19 94 LYS A C 1
ATOM 718 O O . LYS A 1 94 ? -9.867 4.379 4.901 1.00 95.19 94 LYS A O 1
ATOM 723 N N . TYR A 1 95 ? -8.297 2.838 4.488 1.00 94.81 95 TYR A N 1
ATOM 724 C CA . TYR A 1 95 ? -8.057 2.569 5.908 1.00 94.81 95 TYR A CA 1
ATOM 725 C C . TYR A 1 95 ? -7.236 3.652 6.603 1.00 94.81 95 TYR A C 1
ATOM 727 O O . TYR A 1 95 ? -7.355 3.809 7.810 1.00 94.81 95 TYR A O 1
ATOM 735 N N . THR A 1 96 ? -6.438 4.433 5.877 1.00 93.75 96 THR A N 1
ATOM 736 C CA . THR A 1 96 ? -5.798 5.618 6.466 1.00 93.75 96 THR A CA 1
ATOM 737 C C . THR A 1 96 ? -6.721 6.833 6.522 1.00 93.75 96 THR A C 1
ATOM 739 O O . THR A 1 96 ? -6.504 7.708 7.350 1.00 93.75 96 THR A O 1
ATOM 742 N N . GLU A 1 97 ? -7.765 6.898 5.695 1.00 93.19 97 GLU A N 1
ATOM 743 C CA . GLU A 1 97 ? -8.831 7.893 5.838 1.00 93.19 97 GLU A CA 1
ATOM 744 C C . GLU A 1 97 ? -9.690 7.601 7.078 1.00 93.19 97 GLU A C 1
ATOM 746 O O . GLU A 1 97 ? -9.978 8.505 7.860 1.00 93.19 97 GLU A O 1
ATOM 751 N N . GLU A 1 98 ? -10.036 6.329 7.297 1.00 92.62 98 GLU A N 1
ATOM 752 C CA . GLU A 1 98 ? -10.782 5.875 8.478 1.00 92.62 98 GLU A CA 1
ATOM 753 C C . GLU A 1 98 ? -9.934 5.932 9.764 1.00 92.62 98 GLU A C 1
ATOM 755 O O . GLU A 1 98 ? -10.424 6.336 10.819 1.00 92.62 98 GLU A O 1
ATOM 760 N N . PHE A 1 99 ? -8.642 5.593 9.669 1.00 91.31 99 PHE A N 1
ATOM 761 C CA . PHE A 1 99 ? -7.701 5.543 10.792 1.00 91.31 99 PHE A CA 1
ATOM 762 C C . PHE A 1 99 ? -6.427 6.374 10.504 1.00 91.31 99 PHE A C 1
ATOM 764 O O . PHE A 1 99 ? -5.340 5.835 10.265 1.00 91.31 99 PHE A O 1
ATOM 771 N N . PRO A 1 100 ? -6.511 7.719 10.529 1.00 85.75 100 PRO A N 1
ATOM 772 C CA . PRO A 1 100 ? -5.425 8.596 10.074 1.00 85.75 100 PRO A CA 1
ATOM 773 C C . PRO A 1 100 ? -4.194 8.605 10.979 1.00 85.75 100 PRO A C 1
ATOM 775 O O . PRO A 1 100 ? -3.098 8.916 10.519 1.00 85.75 100 PRO A O 1
ATOM 778 N N . LEU A 1 101 ? -4.341 8.239 12.254 1.00 85.50 101 LEU A N 1
ATOM 779 C CA . LEU A 1 101 ? -3.237 8.196 13.221 1.00 85.50 101 LEU A CA 1
ATOM 780 C C . LEU A 1 101 ? -2.471 6.864 13.197 1.00 85.50 101 LEU A C 1
ATOM 782 O O . LEU A 1 101 ? -1.501 6.682 13.937 1.00 85.50 101 LEU A O 1
ATOM 786 N N . THR A 1 102 ? -2.881 5.932 12.338 1.00 88.44 102 THR A N 1
ATOM 787 C CA . THR A 1 102 ? -2.322 4.587 12.285 1.00 88.44 102 THR A CA 1
ATOM 788 C C . THR A 1 102 ? -0.998 4.577 11.544 1.00 88.44 102 THR A C 1
ATOM 790 O O . THR A 1 102 ? -0.899 4.337 10.338 1.00 88.44 102 THR A O 1
ATOM 793 N N . ALA A 1 103 ? 0.067 4.789 12.305 1.00 91.06 103 ALA A N 1
ATOM 794 C CA . ALA A 1 103 ? 1.415 4.840 11.769 1.00 91.06 103 ALA A CA 1
ATOM 795 C C . ALA A 1 103 ? 1.843 3.582 11.001 1.00 91.06 103 ALA A C 1
ATOM 797 O O . ALA A 1 103 ? 2.652 3.674 10.080 1.00 91.06 103 ALA A O 1
ATOM 798 N N . ILE A 1 104 ? 1.319 2.404 11.361 1.00 92.56 104 ILE A N 1
ATOM 799 C CA . ILE A 1 104 ? 1.666 1.160 10.668 1.00 92.56 104 ILE A CA 1
ATOM 800 C C . ILE A 1 104 ? 1.132 1.137 9.230 1.00 92.56 104 ILE A C 1
ATOM 802 O O . ILE A 1 104 ? 1.845 0.702 8.327 1.00 92.56 104 ILE A O 1
ATOM 806 N N . LEU A 1 105 ? -0.068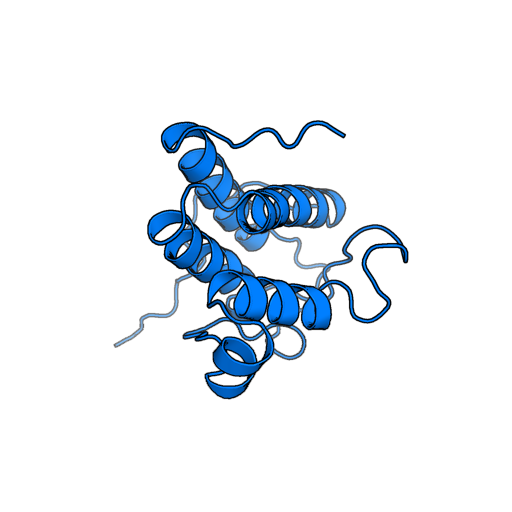 1.674 8.988 1.00 93.75 105 LEU A N 1
ATOM 807 C CA . LEU A 1 105 ? -0.650 1.768 7.647 1.00 93.75 105 LEU A CA 1
ATOM 808 C C . LEU A 1 105 ? 0.050 2.845 6.814 1.00 93.75 105 LEU A C 1
ATOM 810 O O . LEU A 1 105 ? 0.364 2.612 5.650 1.00 93.75 105 LEU A O 1
ATOM 814 N N . GLN A 1 106 ? 0.403 3.980 7.422 1.00 94.19 106 GLN A N 1
ATOM 815 C CA . GLN A 1 106 ? 1.217 4.990 6.740 1.00 94.19 106 GLN A CA 1
ATOM 816 C C . GLN A 1 106 ? 2.606 4.453 6.363 1.00 94.19 106 GLN A C 1
ATOM 818 O O . GLN A 1 106 ? 3.112 4.718 5.272 1.00 94.19 106 GLN A O 1
ATOM 823 N N . LYS A 1 107 ? 3.215 3.648 7.242 1.00 93.69 107 LYS A N 1
ATOM 824 C CA . LYS A 1 107 ? 4.489 2.984 6.962 1.00 93.69 107 LYS A CA 1
ATOM 825 C C . LYS A 1 107 ? 4.380 2.045 5.761 1.00 93.69 107 LYS A C 1
ATOM 827 O O . LYS A 1 107 ? 5.280 2.043 4.929 1.00 93.69 107 LYS A O 1
ATOM 832 N N . TRP A 1 108 ? 3.286 1.293 5.634 1.00 96.44 108 TRP A N 1
ATOM 833 C CA . TRP A 1 108 ? 3.052 0.458 4.454 1.00 96.44 108 TRP A CA 1
ATOM 834 C C . TRP A 1 108 ? 3.055 1.259 3.153 1.00 96.44 108 TRP A C 1
ATOM 836 O O . TRP A 1 108 ? 3.657 0.809 2.180 1.00 96.44 108 TRP A O 1
ATOM 846 N N . THR A 1 109 ? 2.467 2.458 3.142 1.00 96.00 109 THR A N 1
ATOM 847 C CA . THR A 1 109 ? 2.523 3.350 1.975 1.00 96.00 109 THR A CA 1
ATOM 848 C C . THR A 1 109 ? 3.969 3.649 1.576 1.00 96.00 109 THR A C 1
ATOM 850 O O . THR A 1 109 ? 4.342 3.472 0.417 1.00 96.00 109 THR A O 1
ATOM 853 N N . LEU A 1 110 ? 4.812 4.038 2.536 1.00 95.44 110 LEU A N 1
ATOM 854 C CA . LEU A 1 110 ? 6.221 4.363 2.285 1.00 95.44 110 LEU A CA 1
ATOM 855 C C . LEU A 1 110 ? 7.052 3.136 1.878 1.00 95.44 110 LEU A C 1
ATOM 857 O O . LEU A 1 110 ? 7.857 3.210 0.945 1.00 95.44 110 LEU A O 1
ATOM 861 N N . ASP A 1 111 ? 6.839 2.000 2.543 1.00 95.69 111 ASP A N 1
ATOM 862 C CA . ASP A 1 111 ? 7.535 0.746 2.251 1.00 95.69 111 ASP A CA 1
ATOM 863 C C . ASP A 1 111 ? 7.230 0.273 0.818 1.00 95.69 111 ASP A C 1
ATOM 865 O O . ASP A 1 111 ? 8.137 -0.141 0.090 1.00 95.69 111 ASP A O 1
ATOM 869 N N . LEU A 1 112 ? 5.973 0.384 0.374 1.00 97.38 112 LEU A N 1
ATOM 870 C CA . LEU A 1 112 ? 5.568 -0.005 -0.978 1.00 97.38 112 LEU A CA 1
ATOM 871 C C . LEU A 1 112 ? 6.039 0.987 -2.052 1.00 97.38 112 LEU A C 1
ATOM 873 O O . LEU A 1 112 ? 6.385 0.551 -3.149 1.00 97.38 112 LEU A O 1
ATOM 877 N N . ILE A 1 113 ? 6.141 2.287 -1.746 1.00 97.12 113 ILE A N 1
ATOM 878 C CA . ILE A 1 113 ? 6.805 3.263 -2.632 1.00 97.12 113 ILE A CA 1
ATOM 879 C C . ILE A 1 113 ? 8.265 2.859 -2.848 1.00 97.12 113 ILE A C 1
ATOM 881 O O . ILE A 1 113 ? 8.742 2.818 -3.984 1.00 97.12 113 ILE A O 1
ATOM 885 N N . SER A 1 114 ? 8.974 2.536 -1.763 1.00 96.25 114 SER A N 1
ATOM 886 C CA .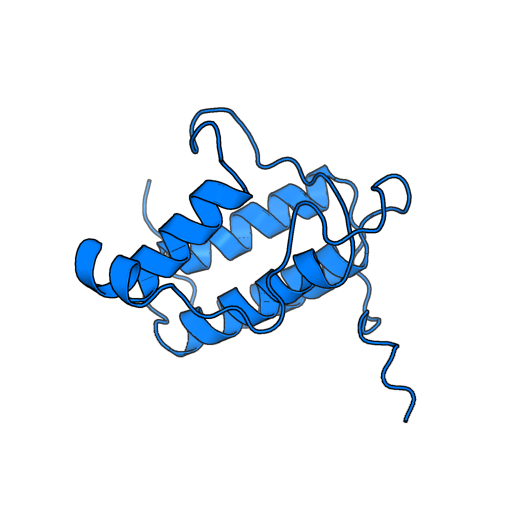 SER A 1 114 ? 10.367 2.086 -1.826 1.00 96.25 114 SER A CA 1
ATOM 887 C C . SER A 1 114 ? 10.502 0.805 -2.657 1.00 96.25 114 SER A C 1
ATOM 889 O O . SER A 1 114 ? 11.348 0.731 -3.550 1.00 96.25 114 SER A O 1
ATOM 891 N N . ALA A 1 115 ? 9.606 -0.166 -2.447 1.00 96.75 115 ALA A N 1
ATOM 892 C CA . ALA A 1 115 ? 9.565 -1.413 -3.208 1.00 96.75 115 ALA A CA 1
ATOM 893 C C . ALA A 1 115 ? 9.311 -1.185 -4.707 1.00 96.75 115 ALA A C 1
ATOM 895 O O . ALA A 1 115 ? 10.005 -1.759 -5.546 1.00 96.75 115 ALA A O 1
ATOM 896 N N . ALA A 1 116 ? 8.360 -0.314 -5.056 1.00 97.31 116 ALA A N 1
ATOM 897 C CA . ALA A 1 116 ? 8.058 0.019 -6.445 1.00 97.31 116 ALA A CA 1
ATOM 898 C C . ALA A 1 116 ? 9.256 0.683 -7.137 1.00 97.31 116 ALA A C 1
ATOM 900 O O . ALA A 1 116 ? 9.636 0.295 -8.242 1.00 97.31 116 ALA A O 1
ATOM 901 N N . ARG A 1 117 ? 9.914 1.633 -6.462 1.00 96.50 117 ARG A N 1
ATOM 902 C CA . ARG A 1 117 ? 11.135 2.281 -6.967 1.00 96.50 117 ARG A CA 1
ATOM 903 C C . ARG A 1 117 ? 12.276 1.287 -7.146 1.00 96.50 117 ARG A C 1
ATOM 905 O O . ARG A 1 117 ? 12.946 1.320 -8.174 1.00 96.50 117 ARG A O 1
ATOM 912 N N . HIS A 1 118 ? 12.473 0.385 -6.186 1.00 95.44 118 HIS A N 1
ATOM 913 C CA . HIS A 1 118 ? 13.479 -0.672 -6.283 1.00 95.44 118 HIS A CA 1
ATOM 914 C C . HIS A 1 118 ? 13.209 -1.619 -7.460 1.00 95.44 118 HIS A C 1
ATOM 916 O O . HIS A 1 118 ? 14.139 -2.035 -8.144 1.00 95.44 118 HIS A O 1
ATOM 922 N N . ALA A 1 119 ? 11.935 -1.894 -7.747 1.00 95.94 119 ALA A N 1
ATOM 923 C CA . ALA A 1 119 ? 11.510 -2.665 -8.910 1.00 95.94 119 ALA A CA 1
ATOM 924 C C . ALA A 1 119 ? 11.640 -1.908 -10.248 1.00 95.94 119 ALA A C 1
ATOM 926 O O . ALA A 1 119 ? 11.323 -2.476 -11.290 1.00 95.94 119 ALA A O 1
ATOM 927 N N . GLY A 1 120 ? 12.101 -0.653 -10.246 1.00 95.31 120 GLY A N 1
ATOM 928 C CA . GLY A 1 120 ? 12.300 0.152 -11.452 1.00 95.31 120 GLY A CA 1
ATOM 929 C C . GLY A 1 120 ? 11.057 0.908 -11.924 1.00 95.31 1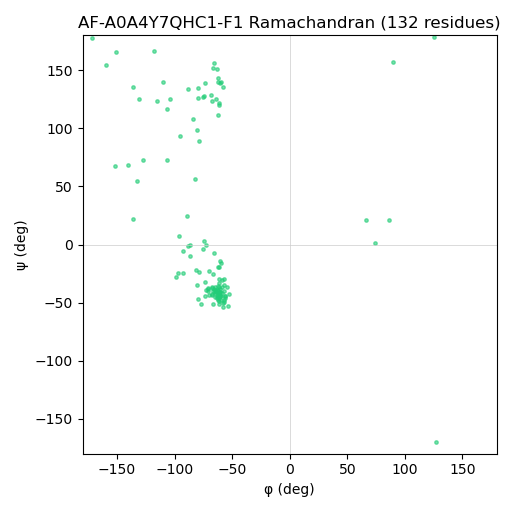20 GLY A C 1
ATOM 930 O O . GLY A 1 120 ? 10.982 1.257 -13.100 1.00 95.31 120 GLY A O 1
ATOM 931 N N . ALA A 1 121 ? 10.079 1.147 -11.043 1.00 94.88 121 ALA A N 1
ATOM 932 C CA . ALA A 1 121 ? 8.898 1.937 -11.379 1.00 94.88 121 ALA A CA 1
ATOM 933 C C . ALA A 1 121 ? 9.254 3.363 -11.822 1.00 94.88 121 ALA A C 1
ATOM 935 O O . ALA A 1 121 ? 10.078 4.045 -11.206 1.00 94.88 121 ALA A O 1
ATOM 936 N N . VAL A 1 122 ? 8.540 3.842 -12.836 1.00 91.06 122 VAL A N 1
ATOM 937 C CA . VAL A 1 122 ? 8.527 5.249 -13.249 1.00 91.06 122 VAL A CA 1
ATOM 938 C C . VAL A 1 122 ? 7.163 5.824 -12.890 1.00 91.06 122 VAL A C 1
ATOM 940 O O . VAL A 1 122 ? 6.157 5.149 -13.058 1.00 91.06 122 VAL A O 1
ATOM 943 N N . ARG A 1 123 ? 7.086 7.060 -12.389 1.00 87.88 123 ARG A N 1
ATOM 944 C CA . ARG A 1 123 ? 5.774 7.671 -12.130 1.00 87.88 123 ARG A CA 1
ATOM 945 C C . ARG A 1 123 ? 5.014 7.841 -13.441 1.00 87.88 123 ARG A C 1
ATOM 947 O O . ARG A 1 123 ? 5.513 8.483 -14.364 1.00 87.88 123 ARG A O 1
ATOM 954 N N . THR A 1 124 ? 3.801 7.309 -13.499 1.00 81.88 124 THR A N 1
ATOM 955 C CA . THR A 1 124 ? 2.898 7.505 -14.633 1.00 81.88 124 THR A CA 1
ATOM 956 C C . THR A 1 124 ? 1.674 8.283 -14.184 1.00 81.88 124 THR A C 1
ATOM 958 O O . THR A 1 124 ? 0.951 7.823 -13.308 1.00 81.88 124 THR A O 1
ATOM 961 N N . ALA A 1 125 ? 1.401 9.414 -14.835 1.00 69.75 125 ALA A N 1
ATOM 962 C CA . ALA A 1 125 ? 0.174 10.190 -14.629 1.00 69.75 125 ALA A CA 1
ATOM 963 C C . ALA A 1 125 ? -1.074 9.547 -15.279 1.00 69.75 125 ALA A C 1
ATOM 965 O O . ALA A 1 125 ? -2.145 10.145 -15.284 1.00 69.75 125 ALA A O 1
ATOM 966 N N . LEU A 1 126 ? -0.930 8.364 -15.888 1.00 57.94 126 LEU A N 1
ATOM 967 C CA . LEU A 1 126 ? -2.012 7.651 -16.561 1.00 57.94 126 LEU A CA 1
ATOM 968 C C . LEU A 1 126 ? -2.755 6.753 -15.570 1.00 57.94 126 LEU A C 1
ATOM 970 O O . LEU A 1 126 ? -2.136 5.981 -14.835 1.00 57.94 126 LEU A O 1
ATOM 974 N N . ASP A 1 127 ? -4.085 6.804 -15.614 1.00 56.66 127 ASP A N 1
ATOM 975 C CA . ASP A 1 127 ? -4.942 5.842 -14.932 1.00 56.66 127 ASP A CA 1
ATOM 976 C C . ASP A 1 127 ? -4.693 4.437 -15.496 1.00 56.66 127 ASP A C 1
ATOM 978 O O . ASP A 1 127 ? -5.096 4.124 -16.615 1.00 56.66 127 ASP A O 1
ATOM 982 N N . CYS A 1 128 ? -4.100 3.538 -14.704 1.00 59.66 128 CYS A N 1
ATOM 983 C CA . CYS A 1 128 ? -4.049 2.110 -15.056 1.00 59.66 128 CYS A CA 1
ATOM 984 C C . CYS A 1 128 ? -5.427 1.469 -15.209 1.00 59.66 128 CYS A C 1
ATOM 986 O O . CYS A 1 128 ? -5.542 0.364 -15.731 1.00 59.66 128 CYS A O 1
ATOM 988 N N . VAL A 1 129 ? -6.480 2.144 -14.748 1.00 53.19 129 VAL A N 1
ATOM 989 C CA . VAL A 1 129 ? -7.860 1.667 -14.811 1.00 53.19 129 VAL A CA 1
ATOM 990 C C . VAL A 1 129 ? -8.454 1.967 -16.191 1.00 53.19 129 VAL A C 1
ATOM 992 O O . VAL A 1 129 ? -9.496 2.601 -16.315 1.00 53.19 129 VAL A O 1
ATOM 995 N N . GLN A 1 130 ? -7.817 1.494 -17.260 1.00 45.25 130 GLN A N 1
ATOM 996 C CA . GLN A 1 130 ? -8.451 1.422 -18.577 1.00 45.25 130 GLN A CA 1
ATOM 997 C C . GLN A 1 130 ? -8.785 -0.025 -18.928 1.00 45.25 130 GLN A C 1
ATOM 999 O O . GLN A 1 130 ? -8.201 -0.640 -19.810 1.00 45.25 130 GLN A O 1
ATOM 1004 N N . THR A 1 131 ? -9.806 -0.556 -18.249 1.00 39.72 131 THR A N 1
ATOM 1005 C CA . THR A 1 131 ? -10.818 -1.414 -18.888 1.00 39.72 131 THR A CA 1
ATOM 1006 C C . THR A 1 131 ? -12.148 -1.292 -18.133 1.00 39.72 131 THR A C 1
ATOM 1008 O O . THR A 1 131 ? -12.618 -2.223 -17.488 1.00 39.72 131 THR A O 1
ATOM 1011 N N . ARG A 1 132 ? -12.781 -0.116 -18.192 1.00 40.53 132 ARG A N 1
ATOM 1012 C CA . ARG A 1 132 ? -14.249 -0.063 -18.220 1.00 40.53 132 ARG A CA 1
ATOM 1013 C C . ARG A 1 132 ? -14.639 0.031 -19.686 1.00 40.53 132 ARG A C 1
ATOM 1015 O O . ARG A 1 132 ? -14.637 1.118 -20.253 1.00 40.53 132 ARG A O 1
ATOM 1022 N N . ILE A 1 133 ? -14.893 -1.117 -20.301 1.00 36.47 133 ILE A N 1
ATOM 1023 C CA . ILE A 1 133 ? -15.700 -1.172 -21.516 1.00 36.47 133 ILE A CA 1
ATOM 1024 C C . ILE A 1 133 ? -17.056 -1.707 -21.061 1.00 36.47 133 ILE A C 1
ATOM 1026 O O . ILE A 1 133 ? -17.109 -2.700 -20.334 1.00 36.47 133 ILE A O 1
ATOM 1030 N N . PHE A 1 134 ? -18.085 -0.928 -21.388 1.00 40.03 134 PHE A N 1
ATOM 1031 C CA . PHE A 1 134 ? -19.503 -1.211 -21.188 1.00 40.03 134 PHE A CA 1
ATOM 1032 C C . PHE A 1 134 ? -19.929 -2.525 -21.846 1.00 40.03 134 PHE A C 1
ATOM 1034 O O . PHE A 1 134 ? -19.339 -2.868 -22.896 1.00 40.03 134 PHE A O 1
#

Sequence (134 aa):
MSVHILDPPALQSHLQELRELLCGLPSTLPQGTRHYNFKGFVPDPEKVEDYGSVEAAVNQALEVIFCPQGRQAGPIILKERGDGLTAVADVLHKYTEEFPLTAILQKWTLDLISAARHAGAVRTALDCVQTRIF

Solvent-accessible surface area (backbone atoms only — not comparable to full-atom values): 7724 Å² total; per-residue (Å²): 132,87,86,78,71,63,56,70,73,60,45,52,53,46,41,52,49,32,34,21,20,43,55,27,44,43,84,88,39,50,77,48,57,87,82,30,72,31,67,87,66,71,68,55,66,68,43,23,60,77,60,71,30,63,69,50,24,45,50,50,54,49,37,57,65,62,28,72,78,40,80,84,73,54,81,56,73,79,79,54,29,42,65,21,50,35,27,45,35,56,51,49,47,55,52,39,68,77,40,64,84,44,49,70,60,58,46,49,48,54,53,50,39,52,24,30,49,73,66,57,28,42,80,35,96,63,76,77,80,78,80,84,76,133

Nearest PDB structures 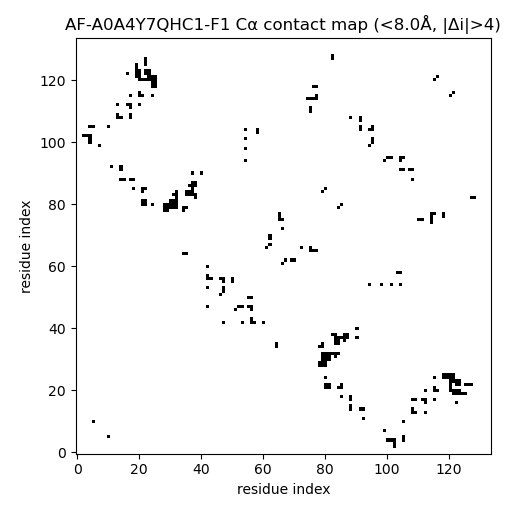(foldseek):
  7m96-assembly1_A  TM=3.076E-01  e=9.392E+00  Bos taurus
  8jrb-assembly2_B  TM=2.195E-01  e=7.452E+00  Aquifex pyrophilus
  7ywd-assembly2_B  TM=2.227E-01  e=8.864E+00  Homo sapiens

Radius of gyration: 14.58 Å; Cα contacts (8 Å, |Δi|>4): 165; chains: 1; bounding box: 34×31×40 Å

Mean predicted aligned error: 5.45 Å